Protein AF-A0A7W1SQQ1-F1 (afdb_monomer_lite)

Secondary structure (DSSP, 8-state):
--HHHHHHHHHHHHHHHHHHHHHHHHHHHHS-TT-GGG-TTHHHHHHHHHHHHHHHHHHHHHHHHHHHHH-GGGHHHHHHHHHHHHHHHHHHHHH------GGGGGGT--HHHHHHHHHHHHHHHHHHHHHHHHHHHHHHHHH--

Structure (mmCIF, N/CA/C/O backbone):
data_AF-A0A7W1SQQ1-F1
#
_entry.id   AF-A0A7W1SQQ1-F1
#
loop_
_atom_site.group_PDB
_atom_site.id
_atom_site.type_symbol
_atom_site.label_atom_id
_atom_site.label_alt_id
_atom_site.label_comp_id
_atom_site.label_asym_id
_atom_site.label_entity_id
_atom_site.label_seq_id
_atom_site.pdbx_PDB_ins_code
_atom_site.Cartn_x
_atom_site.Cartn_y
_atom_site.Cartn_z
_atom_site.occupancy
_atom_site.B_iso_or_equiv
_atom_site.auth_seq_id
_atom_site.auth_comp_id
_atom_site.auth_asym_id
_atom_site.auth_atom_id
_atom_site.pdbx_PDB_model_num
ATOM 1 N N . MET A 1 1 ? -15.939 20.311 0.980 1.00 59.19 1 MET A N 1
ATOM 2 C CA . MET A 1 1 ? -16.033 20.204 -0.494 1.00 59.19 1 MET A CA 1
ATOM 3 C C . MET A 1 1 ? -17.469 19.885 -0.864 1.00 59.19 1 MET A C 1
ATOM 5 O O . MET A 1 1 ? -18.092 19.097 -0.166 1.00 59.19 1 MET A O 1
ATOM 9 N N . ASN A 1 2 ? -17.996 20.505 -1.919 1.00 73.62 2 ASN A N 1
ATOM 10 C CA . ASN A 1 2 ? -19.312 20.171 -2.469 1.00 73.62 2 ASN A CA 1
ATOM 11 C C . ASN A 1 2 ? -19.300 18.704 -2.953 1.00 73.62 2 ASN A C 1
ATOM 13 O O . ASN A 1 2 ? -18.330 18.300 -3.599 1.00 73.62 2 ASN A O 1
ATOM 17 N N . SER A 1 3 ? -20.333 17.909 -2.651 1.00 83.06 3 SER A N 1
ATOM 18 C CA . SER A 1 3 ? -20.405 16.476 -3.006 1.00 83.06 3 SER A CA 1
ATOM 19 C C . SER A 1 3 ? -20.216 16.230 -4.508 1.00 83.06 3 SER A C 1
ATOM 21 O O . SER A 1 3 ? -19.623 15.230 -4.918 1.00 83.06 3 SER A O 1
ATOM 23 N N . LYS A 1 4 ? -20.630 17.199 -5.331 1.00 86.56 4 LYS A N 1
ATOM 24 C CA . LYS A 1 4 ? -20.439 17.180 -6.784 1.00 86.56 4 LYS A CA 1
ATOM 25 C C . LYS A 1 4 ? -18.964 17.260 -7.187 1.00 86.56 4 LYS A C 1
ATOM 27 O O . LYS A 1 4 ? -18.546 16.536 -8.078 1.00 86.56 4 LYS A O 1
ATOM 32 N N . ALA A 1 5 ? -18.162 18.081 -6.508 1.00 84.94 5 ALA A N 1
ATOM 33 C CA . ALA A 1 5 ? -16.745 18.255 -6.834 1.00 84.94 5 ALA A CA 1
ATOM 34 C C . ALA A 1 5 ? -15.913 17.002 -6.514 1.00 84.94 5 ALA A C 1
ATOM 36 O O . ALA A 1 5 ? -15.045 16.633 -7.298 1.00 84.94 5 ALA A O 1
ATOM 37 N N . ILE A 1 6 ? -16.210 16.322 -5.398 1.00 87.56 6 ILE A N 1
ATOM 38 C CA . ILE A 1 6 ? -15.569 15.039 -5.054 1.00 87.56 6 ILE A CA 1
ATOM 39 C C . ILE A 1 6 ? -15.913 13.984 -6.106 1.00 87.56 6 ILE A C 1
ATOM 41 O O . ILE A 1 6 ? -15.024 13.313 -6.616 1.00 87.56 6 ILE A O 1
ATOM 45 N N . SER A 1 7 ? -17.194 13.883 -6.466 1.00 89.38 7 SER A N 1
ATOM 46 C CA . SER A 1 7 ? -17.654 12.889 -7.438 1.00 89.38 7 SER A CA 1
ATOM 47 C C . SER A 1 7 ? -17.013 13.107 -8.813 1.00 89.38 7 SER A C 1
ATOM 49 O O . SER A 1 7 ? -16.500 12.165 -9.406 1.00 89.38 7 SER A O 1
ATOM 51 N N . ILE A 1 8 ? -16.966 14.357 -9.293 1.00 92.75 8 ILE A N 1
ATOM 52 C CA . ILE A 1 8 ? -16.310 14.711 -10.563 1.00 92.75 8 ILE A CA 1
ATOM 53 C C . ILE A 1 8 ? -14.823 14.349 -10.526 1.00 92.75 8 ILE A C 1
ATOM 55 O O . ILE A 1 8 ? -14.330 13.725 -11.461 1.00 92.75 8 ILE A O 1
ATOM 59 N N . LEU A 1 9 ? -14.116 14.685 -9.444 1.00 92.06 9 LEU A N 1
ATOM 60 C CA . LEU A 1 9 ? -12.702 14.343 -9.292 1.00 92.06 9 LEU A CA 1
ATOM 61 C C . LEU A 1 9 ? -12.474 12.826 -9.368 1.00 92.06 9 LEU A C 1
ATOM 63 O O . LEU A 1 9 ? -11.586 12.379 -10.089 1.00 92.06 9 LEU A O 1
ATOM 67 N N . SER A 1 10 ? -13.291 12.032 -8.672 1.00 89.88 10 SER A N 1
ATOM 68 C CA . SER A 1 10 ? -13.199 10.569 -8.709 1.00 89.88 10 SER A CA 1
ATOM 69 C C . SER A 1 10 ? -13.440 10.005 -10.109 1.00 89.88 10 SER A C 1
ATOM 71 O O . SER A 1 10 ? -12.688 9.133 -10.542 1.00 89.88 10 SER A O 1
ATOM 73 N N . TYR A 1 11 ? -14.432 10.519 -10.841 1.00 93.88 11 TYR A N 1
ATOM 74 C CA . TYR A 1 11 ? -14.679 10.092 -12.220 1.00 93.88 11 TYR A CA 1
ATOM 75 C C . TYR A 1 11 ? -13.542 10.473 -13.166 1.00 93.88 11 TYR A C 1
ATOM 77 O O . TYR A 1 11 ? -13.191 9.678 -14.030 1.00 93.88 11 TYR A O 1
ATOM 85 N N . VAL A 1 12 ? -12.927 11.644 -12.987 1.00 94.81 12 VAL A N 1
ATOM 86 C CA . VAL A 1 12 ? -11.759 12.054 -13.779 1.00 94.81 12 VAL A CA 1
ATOM 87 C C . VAL A 1 12 ? -10.570 11.133 -13.507 1.00 94.81 12 VAL A C 1
ATOM 89 O O . VAL A 1 12 ? -9.970 10.630 -14.453 1.00 94.81 12 VAL A O 1
ATOM 92 N N . ILE A 1 13 ? -10.264 10.849 -12.236 1.00 94.56 13 ILE A N 1
ATOM 93 C CA . ILE A 1 13 ? -9.184 9.921 -11.861 1.00 94.56 13 ILE A CA 1
ATOM 94 C C . ILE A 1 13 ? -9.440 8.533 -12.457 1.00 94.56 13 ILE A C 1
ATOM 96 O O . ILE A 1 13 ? -8.538 7.938 -13.041 1.00 94.56 13 ILE A O 1
ATOM 100 N N . MET A 1 14 ? -10.674 8.031 -12.355 1.00 95.19 14 MET A N 1
ATOM 101 C CA . MET A 1 14 ? -11.059 6.742 -12.929 1.00 95.19 14 MET A CA 1
ATOM 102 C C . MET A 1 14 ? -10.936 6.741 -14.456 1.00 95.19 14 MET A C 1
ATOM 104 O O . MET A 1 14 ? -10.371 5.806 -15.015 1.00 95.19 14 MET A O 1
ATOM 108 N N . GLY A 1 15 ? -11.408 7.794 -15.126 1.00 96.00 15 GLY A N 1
ATOM 109 C CA . GLY A 1 15 ? -11.317 7.937 -16.577 1.00 96.00 15 GLY A CA 1
ATOM 110 C C . GLY A 1 15 ? -9.871 7.922 -17.069 1.00 96.00 15 GLY A C 1
ATOM 111 O O . GLY A 1 15 ? -9.551 7.168 -17.983 1.00 96.00 15 GLY A O 1
ATOM 112 N N . ILE A 1 16 ? -8.980 8.678 -16.419 1.00 95.75 16 ILE A N 1
ATOM 113 C CA . ILE A 1 16 ? -7.546 8.689 -16.746 1.00 95.75 16 ILE A CA 1
ATOM 114 C C . ILE A 1 16 ? -6.938 7.295 -16.550 1.00 95.75 16 ILE A C 1
ATOM 116 O O . ILE A 1 16 ? -6.241 6.808 -17.437 1.00 95.75 16 ILE A O 1
ATOM 120 N N . SER A 1 17 ? -7.241 6.621 -15.436 1.00 95.12 17 SER A N 1
ATOM 121 C CA . SER A 1 17 ? -6.741 5.266 -15.171 1.00 95.12 17 SER A CA 1
ATOM 122 C C . SER A 1 17 ? -7.197 4.254 -16.224 1.00 95.12 17 SER A C 1
ATOM 124 O O . SER A 1 17 ? -6.387 3.458 -16.690 1.00 95.12 17 SER A O 1
ATOM 126 N N . VAL A 1 18 ? -8.470 4.297 -16.635 1.00 96.38 18 VAL A N 1
ATOM 127 C CA . VAL A 1 18 ? -9.002 3.408 -17.681 1.00 96.38 18 VAL A CA 1
ATOM 128 C C . VAL A 1 18 ? -8.326 3.684 -19.022 1.00 96.38 18 VAL A C 1
ATOM 130 O O . VAL A 1 18 ? -7.899 2.745 -19.688 1.00 96.38 18 VAL A O 1
ATOM 133 N N . VAL A 1 19 ? -8.176 4.955 -19.403 1.00 96.44 19 VAL A N 1
ATOM 134 C CA . VAL A 1 19 ? -7.500 5.333 -20.652 1.00 96.44 19 VAL A CA 1
ATOM 135 C C . VAL A 1 19 ? -6.053 4.843 -20.654 1.00 96.44 19 VAL A C 1
ATOM 137 O O . VAL A 1 19 ? -5.637 4.201 -21.614 1.00 96.44 19 VAL A O 1
ATOM 140 N N . LEU A 1 20 ? -5.296 5.075 -19.578 1.00 95.69 20 LEU A N 1
ATOM 141 C CA . LEU A 1 20 ? -3.907 4.617 -19.476 1.00 95.69 20 LEU A CA 1
ATOM 142 C C . LEU A 1 20 ? -3.792 3.089 -19.497 1.00 95.69 20 LEU A C 1
ATOM 144 O O . LEU A 1 20 ? -2.883 2.570 -20.137 1.00 95.69 20 LEU A O 1
ATOM 148 N N . ALA A 1 21 ? -4.715 2.368 -18.855 1.00 93.94 21 ALA A N 1
ATOM 149 C CA . ALA A 1 21 ? -4.743 0.908 -18.900 1.00 93.94 21 ALA A CA 1
ATOM 150 C C . ALA A 1 21 ? -5.007 0.387 -20.321 1.00 93.94 21 ALA A C 1
ATOM 152 O O . ALA A 1 21 ? -4.296 -0.496 -20.796 1.00 93.94 21 ALA A O 1
ATOM 153 N N . VAL A 1 22 ? -5.983 0.962 -21.031 1.00 95.56 22 VAL A N 1
ATOM 154 C CA . VAL A 1 22 ? -6.266 0.604 -22.430 1.00 95.56 22 VAL A CA 1
ATOM 155 C C . VAL A 1 22 ? -5.058 0.898 -23.317 1.00 95.56 22 VAL A C 1
ATOM 157 O O . VAL A 1 22 ? -4.658 0.041 -24.098 1.00 95.56 22 VAL A O 1
ATOM 160 N N . LEU A 1 23 ? -4.436 2.071 -23.167 1.00 94.31 23 LEU A N 1
ATOM 161 C CA . LEU A 1 23 ? -3.229 2.433 -23.911 1.00 94.31 23 LEU A CA 1
ATOM 162 C C . LEU A 1 23 ? -2.066 1.483 -23.614 1.00 94.31 23 LEU A C 1
ATOM 164 O O . LEU A 1 23 ? -1.383 1.069 -24.543 1.00 94.31 23 LEU A O 1
ATOM 168 N N . PHE A 1 24 ? -1.877 1.079 -22.356 1.00 93.69 24 PHE A N 1
ATOM 169 C CA . PHE A 1 24 ? -0.883 0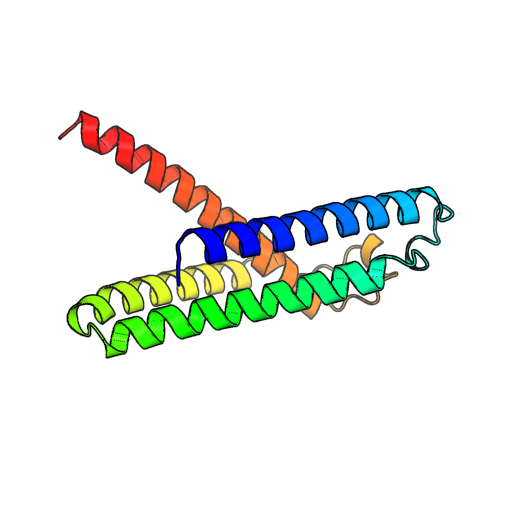.075 -21.981 1.00 93.69 24 PHE A CA 1
ATOM 170 C C . PHE A 1 24 ? -1.099 -1.248 -22.722 1.00 93.69 24 PHE A C 1
ATOM 172 O O . PHE A 1 24 ? -0.156 -1.746 -23.334 1.00 93.69 24 PHE A O 1
ATOM 179 N N . TYR A 1 25 ? -2.326 -1.780 -22.733 1.00 90.88 25 TYR A N 1
ATOM 180 C CA . TYR A 1 25 ? -2.637 -3.025 -23.442 1.00 90.88 25 TYR A CA 1
ATOM 181 C C . TYR A 1 25 ? -2.515 -2.893 -24.962 1.00 90.88 25 TYR A C 1
ATOM 183 O O . TYR A 1 25 ? -2.013 -3.808 -25.609 1.00 90.88 25 TYR A O 1
ATOM 191 N N . ILE A 1 26 ? -2.921 -1.756 -25.538 1.00 92.38 26 ILE A N 1
ATOM 192 C CA . ILE A 1 26 ? -2.706 -1.472 -26.962 1.00 92.38 26 ILE A CA 1
ATOM 193 C C . ILE A 1 26 ? -1.206 -1.445 -27.258 1.00 92.38 26 ILE A C 1
ATOM 195 O O . ILE A 1 26 ? -0.766 -2.099 -28.194 1.00 92.38 26 ILE A O 1
ATOM 199 N N . GLY A 1 27 ? -0.406 -0.736 -26.462 1.00 88.69 27 GLY A N 1
ATOM 200 C CA . GLY A 1 27 ? 1.047 -0.720 -26.613 1.00 88.69 27 GLY A CA 1
ATOM 201 C C . GLY A 1 27 ? 1.650 -2.118 -26.540 1.00 88.69 27 GLY A C 1
ATOM 202 O O . GLY A 1 27 ? 2.443 -2.467 -27.402 1.00 88.69 27 GLY A O 1
ATOM 203 N N . ALA A 1 28 ? 1.205 -2.936 -25.583 1.00 87.50 28 ALA A N 1
ATOM 204 C CA . ALA A 1 28 ? 1.697 -4.298 -25.396 1.00 87.50 28 ALA A CA 1
ATOM 205 C C . ALA A 1 28 ? 1.347 -5.210 -26.584 1.00 87.50 28 ALA A C 1
ATOM 207 O O . ALA A 1 28 ? 2.165 -6.017 -27.006 1.00 87.50 28 ALA A O 1
ATOM 208 N N . ALA A 1 29 ? 0.157 -5.049 -27.169 1.00 87.88 29 ALA A N 1
ATOM 209 C CA . ALA A 1 29 ? -0.257 -5.800 -28.353 1.00 87.88 29 ALA A CA 1
ATOM 210 C C . ALA A 1 29 ? 0.489 -5.389 -29.637 1.00 87.88 29 ALA A C 1
ATOM 212 O O . ALA A 1 29 ? 0.503 -6.153 -30.598 1.00 87.88 29 ALA A O 1
ATOM 213 N N . ASN A 1 30 ? 1.073 -4.186 -29.669 1.00 86.81 30 ASN A N 1
ATOM 214 C CA . ASN A 1 30 ? 1.825 -3.666 -30.814 1.00 86.81 30 ASN A CA 1
ATOM 215 C C . ASN A 1 30 ? 3.350 -3.812 -30.652 1.00 86.81 30 ASN A C 1
ATOM 217 O O . ASN A 1 30 ? 4.083 -3.490 -31.584 1.00 86.81 30 ASN A O 1
ATOM 221 N N . THR A 1 31 ? 3.835 -4.266 -29.493 1.00 85.56 31 THR A N 1
ATOM 222 C CA . THR A 1 31 ? 5.250 -4.595 -29.269 1.00 85.56 31 THR A CA 1
ATOM 223 C C . THR A 1 31 ? 5.525 -6.054 -29.608 1.00 85.56 31 THR A C 1
ATOM 225 O O . THR A 1 31 ? 4.699 -6.922 -29.326 1.00 85.56 31 THR A O 1
ATOM 228 N N . GLU A 1 32 ? 6.691 -6.340 -30.187 1.00 83.31 32 GLU A N 1
ATOM 229 C CA . GLU A 1 32 ? 7.102 -7.718 -30.453 1.00 83.31 32 GLU A CA 1
ATOM 230 C C . GLU A 1 32 ? 7.262 -8.509 -29.145 1.00 83.31 32 GLU A C 1
ATOM 232 O O . GLU A 1 32 ? 7.669 -7.980 -28.105 1.00 83.31 32 GLU A O 1
ATOM 237 N N . VAL A 1 33 ? 6.931 -9.802 -29.194 1.00 74.44 33 VAL A N 1
ATOM 238 C CA . VAL A 1 33 ? 7.052 -10.701 -28.042 1.00 74.44 33 VAL A CA 1
ATOM 239 C C . VAL A 1 33 ? 8.527 -10.800 -27.653 1.00 74.44 33 VAL A C 1
ATOM 241 O O . VAL A 1 33 ? 9.342 -11.319 -28.411 1.00 74.44 33 VAL A O 1
ATOM 244 N N . GLY A 1 34 ? 8.863 -10.305 -26.461 1.00 72.88 34 GLY A N 1
ATOM 245 C CA . GLY A 1 34 ? 10.244 -10.186 -25.975 1.00 72.88 34 GLY A CA 1
ATOM 246 C C . GLY A 1 34 ? 10.750 -8.744 -25.861 1.00 72.88 34 GLY A C 1
ATOM 247 O O . GLY A 1 34 ? 11.738 -8.513 -25.170 1.00 72.88 34 GLY A O 1
ATOM 248 N N . GLU A 1 35 ? 10.038 -7.771 -26.437 1.00 80.50 35 GLU A N 1
ATOM 249 C CA . GLU A 1 35 ? 10.368 -6.340 -26.372 1.00 80.50 35 GLU A CA 1
ATOM 250 C C . GLU A 1 35 ? 9.317 -5.513 -25.618 1.00 80.50 35 GLU A C 1
ATOM 252 O O . GLU A 1 35 ? 9.282 -4.291 -25.732 1.00 80.50 35 GLU A O 1
ATOM 257 N N . GLU A 1 36 ? 8.477 -6.140 -24.787 1.00 76.62 36 GLU A N 1
ATOM 258 C CA . GLU A 1 36 ? 7.405 -5.451 -24.046 1.00 76.62 36 GLU A CA 1
ATOM 259 C C . GLU A 1 36 ? 7.913 -4.271 -23.202 1.00 76.62 36 GLU A C 1
ATOM 261 O O . GLU A 1 36 ? 7.192 -3.299 -22.989 1.00 76.62 36 GLU A O 1
ATOM 266 N N . ALA A 1 37 ? 9.179 -4.308 -22.770 1.00 76.81 37 ALA A N 1
ATOM 267 C CA . ALA A 1 37 ? 9.840 -3.205 -22.074 1.00 76.81 37 ALA A CA 1
ATOM 268 C C . ALA A 1 37 ? 9.927 -1.905 -22.903 1.00 76.81 37 ALA A C 1
ATOM 270 O O . ALA A 1 37 ? 10.094 -0.830 -22.327 1.00 76.81 37 ALA A O 1
ATOM 271 N N . GLN A 1 38 ? 9.798 -1.983 -24.230 1.00 81.00 38 GLN A N 1
ATOM 272 C CA . GLN A 1 38 ? 9.757 -0.837 -25.139 1.00 81.00 38 GLN A CA 1
ATOM 273 C C . GLN A 1 38 ? 8.352 -0.236 -25.294 1.00 81.00 38 GLN A C 1
ATOM 275 O O . GLN A 1 38 ? 8.191 0.760 -26.001 1.00 81.00 38 GLN A O 1
ATOM 280 N N . ASN A 1 39 ? 7.329 -0.790 -24.631 1.00 87.19 39 ASN A N 1
ATOM 281 C CA . ASN A 1 39 ? 5.978 -0.244 -24.686 1.00 87.19 39 ASN A CA 1
ATOM 282 C C . ASN A 1 39 ? 5.975 1.221 -24.187 1.00 87.19 39 ASN A C 1
ATOM 284 O O . ASN A 1 39 ? 6.257 1.479 -23.007 1.00 87.19 39 ASN A O 1
ATOM 288 N N . PRO A 1 40 ? 5.607 2.196 -25.045 1.00 89.56 40 PRO A N 1
ATOM 289 C CA . PRO A 1 40 ? 5.704 3.621 -24.724 1.00 89.56 40 PRO A CA 1
ATOM 290 C C . PRO A 1 40 ? 4.776 4.044 -23.577 1.00 89.56 40 PRO A C 1
ATOM 292 O O . PRO A 1 40 ? 4.958 5.112 -22.990 1.00 89.56 40 PRO A O 1
ATOM 295 N N . PHE A 1 41 ? 3.795 3.212 -23.223 1.00 92.31 41 PHE A N 1
ATOM 296 C CA . PHE A 1 41 ? 2.820 3.489 -22.175 1.00 92.31 41 PHE A CA 1
ATOM 297 C C . PHE A 1 41 ? 3.211 2.933 -20.799 1.00 92.31 41 PHE A C 1
ATOM 299 O O . PHE A 1 41 ? 2.534 3.263 -19.825 1.00 92.31 41 PHE A O 1
ATOM 306 N N . ILE A 1 42 ? 4.325 2.191 -20.672 1.00 90.00 42 ILE A N 1
ATOM 307 C CA . ILE A 1 42 ? 4.848 1.734 -19.368 1.00 90.00 42 ILE A CA 1
ATOM 308 C C . ILE A 1 42 ? 5.213 2.920 -18.470 1.00 90.00 42 ILE A C 1
ATOM 310 O O . ILE A 1 42 ? 4.824 2.963 -17.305 1.00 90.00 42 ILE A O 1
ATOM 314 N N . GLN A 1 43 ? 5.952 3.907 -18.981 1.00 91.56 43 GLN A N 1
ATOM 315 C CA . GLN A 1 43 ? 6.375 5.031 -18.139 1.00 91.56 43 GLN A CA 1
ATOM 316 C C . GLN A 1 43 ? 5.191 5.901 -17.675 1.00 91.56 43 GLN A C 1
ATOM 318 O O . GLN A 1 43 ? 5.086 6.146 -16.471 1.00 91.56 43 GLN A O 1
ATOM 323 N N . PRO A 1 44 ? 4.258 6.323 -18.556 1.00 93.62 44 PRO A N 1
ATOM 324 C CA . PRO A 1 44 ? 3.087 7.094 -18.143 1.00 93.62 44 PRO A CA 1
ATOM 325 C C . PRO A 1 44 ? 2.216 6.386 -17.102 1.00 93.62 44 PRO A C 1
ATOM 327 O O . PRO A 1 44 ? 1.831 7.013 -16.113 1.00 93.62 44 PRO A O 1
ATOM 330 N N . ILE A 1 45 ? 1.924 5.089 -17.284 1.00 93.88 45 ILE A N 1
ATOM 331 C CA . ILE A 1 45 ? 1.088 4.348 -16.330 1.00 93.88 45 ILE A CA 1
ATOM 332 C C . ILE A 1 45 ? 1.796 4.183 -14.981 1.00 93.88 45 ILE A C 1
ATOM 334 O O . ILE A 1 45 ? 1.168 4.358 -13.940 1.00 93.88 45 ILE A O 1
ATOM 338 N N . MET A 1 46 ? 3.113 3.946 -14.977 1.00 92.62 46 MET A N 1
ATOM 339 C CA . MET A 1 46 ? 3.890 3.823 -13.741 1.00 92.62 46 MET A CA 1
ATOM 340 C C . MET A 1 46 ? 3.959 5.146 -12.975 1.00 92.62 46 MET A C 1
ATOM 342 O O . MET A 1 46 ? 3.721 5.162 -11.769 1.00 92.62 46 MET A O 1
ATOM 346 N N . VAL A 1 47 ? 4.216 6.269 -13.654 1.00 95.00 47 VAL A N 1
ATOM 347 C CA . VAL A 1 47 ? 4.216 7.601 -13.022 1.00 95.00 47 VAL A CA 1
ATOM 348 C C . VAL A 1 47 ? 2.842 7.931 -12.439 1.00 95.00 47 VAL A C 1
ATOM 350 O O . VAL A 1 47 ? 2.753 8.416 -11.310 1.00 95.00 47 VAL A O 1
ATOM 353 N N . TRP A 1 48 ? 1.766 7.624 -13.168 1.00 96.00 48 TRP A N 1
ATOM 354 C CA . TRP A 1 48 ? 0.400 7.808 -12.681 1.00 96.00 48 TRP A CA 1
ATOM 355 C C . TRP A 1 48 ? 0.118 6.970 -11.428 1.00 96.00 48 TRP A C 1
ATOM 357 O O . TRP A 1 48 ? -0.356 7.502 -10.422 1.00 96.00 48 TRP A O 1
ATOM 367 N N . CYS A 1 49 ? 0.484 5.686 -11.448 1.00 93.56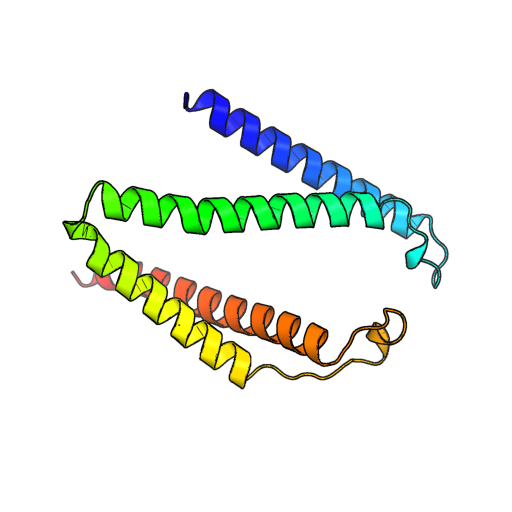 49 CYS A N 1
ATOM 368 C CA . CYS A 1 49 ? 0.360 4.789 -10.302 1.00 93.56 49 CYS A CA 1
ATOM 369 C C . CYS A 1 49 ? 1.137 5.299 -9.084 1.00 93.56 49 CYS A C 1
ATOM 371 O O . CYS A 1 49 ? 0.576 5.350 -7.989 1.00 93.56 49 CYS A O 1
ATOM 373 N N . TYR A 1 50 ? 2.391 5.729 -9.256 1.00 94.12 50 TYR A N 1
ATOM 374 C CA . TYR A 1 50 ? 3.174 6.307 -8.162 1.00 94.12 50 TYR A CA 1
ATOM 375 C C . TYR A 1 50 ? 2.533 7.585 -7.610 1.00 94.12 50 TYR A C 1
ATOM 377 O O . TYR A 1 50 ? 2.460 7.751 -6.392 1.00 94.12 50 TYR A O 1
ATOM 385 N N . GLY A 1 51 ? 2.002 8.455 -8.474 1.00 95.69 51 GLY A N 1
ATOM 386 C CA . GLY A 1 51 ? 1.279 9.657 -8.055 1.00 95.69 51 GLY A CA 1
ATOM 387 C C . GLY A 1 51 ? 0.046 9.340 -7.204 1.00 95.69 51 GLY A C 1
ATOM 388 O O . GLY A 1 51 ? -0.133 9.913 -6.127 1.00 95.69 51 GLY A O 1
ATOM 389 N N . LEU A 1 52 ? -0.773 8.379 -7.643 1.00 94.25 52 LEU A N 1
ATOM 390 C CA . LEU A 1 52 ? -1.945 7.924 -6.891 1.00 94.25 52 LEU A CA 1
ATOM 391 C C . LEU A 1 52 ? -1.561 7.253 -5.570 1.00 94.25 52 LEU A C 1
ATOM 393 O O . LEU A 1 52 ? -2.194 7.519 -4.549 1.00 94.25 52 LEU A O 1
ATOM 397 N N . ALA A 1 53 ? -0.513 6.427 -5.564 1.00 92.19 53 ALA A N 1
ATOM 398 C CA . ALA A 1 53 ? -0.022 5.772 -4.357 1.00 92.19 53 ALA A CA 1
ATOM 399 C C . ALA A 1 53 ? 0.450 6.795 -3.313 1.00 92.19 53 ALA A C 1
ATOM 401 O O . ALA A 1 53 ? 0.058 6.712 -2.149 1.00 92.19 53 ALA A O 1
ATOM 402 N N . ILE A 1 54 ? 1.222 7.809 -3.723 1.00 94.62 54 ILE A N 1
ATOM 403 C CA . ILE A 1 54 ? 1.669 8.889 -2.831 1.00 94.62 54 ILE A CA 1
ATOM 404 C C . ILE A 1 54 ? 0.469 9.662 -2.277 1.00 94.62 54 ILE A C 1
ATOM 406 O O . ILE A 1 54 ? 0.403 9.909 -1.073 1.00 94.62 54 ILE A O 1
ATOM 410 N N . ALA A 1 55 ? -0.507 10.008 -3.121 1.00 93.44 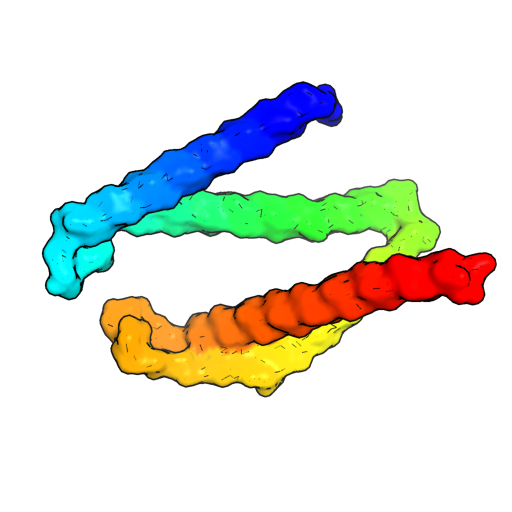55 ALA A N 1
ATOM 411 C CA . ALA A 1 55 ? -1.718 10.697 -2.680 1.00 93.44 55 ALA A CA 1
ATOM 412 C C . ALA A 1 55 ? -2.533 9.855 -1.680 1.00 93.44 55 ALA A C 1
ATOM 414 O O . ALA A 1 55 ? -3.025 10.377 -0.674 1.00 93.44 55 ALA A O 1
ATOM 415 N N . ALA A 1 56 ? -2.643 8.546 -1.917 1.00 91.38 56 ALA A N 1
ATOM 416 C CA . ALA A 1 56 ? -3.318 7.615 -1.022 1.00 91.38 56 ALA A CA 1
ATOM 417 C C . ALA A 1 56 ? -2.608 7.516 0.334 1.00 91.38 56 ALA A C 1
ATOM 419 O O . ALA A 1 56 ? -3.256 7.630 1.374 1.00 91.38 56 ALA A O 1
ATOM 420 N N . VAL A 1 57 ? -1.280 7.379 0.350 1.00 91.75 57 VAL A N 1
ATOM 421 C CA . VAL A 1 57 ? -0.490 7.354 1.592 1.00 91.75 57 VAL A CA 1
ATOM 422 C C . VAL A 1 57 ? -0.617 8.681 2.341 1.00 91.75 57 VAL A C 1
ATOM 424 O O . VAL A 1 57 ? -0.913 8.686 3.536 1.00 91.75 57 VAL A O 1
ATOM 427 N N . ALA A 1 58 ? -0.468 9.812 1.645 1.00 93.75 58 ALA A N 1
ATOM 428 C CA . ALA A 1 58 ? -0.574 11.138 2.245 1.00 93.75 58 ALA A CA 1
ATOM 429 C C . ALA A 1 58 ? -1.939 11.342 2.910 1.00 93.75 58 ALA A C 1
ATOM 431 O O . ALA A 1 58 ? -2.016 11.715 4.079 1.00 93.75 58 ALA A O 1
ATOM 432 N N . THR A 1 59 ? -3.028 11.040 2.203 1.00 90.62 59 THR A N 1
ATOM 433 C CA . THR A 1 59 ? -4.379 11.146 2.769 1.00 90.62 59 THR A CA 1
ATOM 434 C C . THR A 1 59 ? -4.587 10.163 3.924 1.00 90.62 59 THR A C 1
ATOM 436 O O . THR A 1 59 ? -5.051 10.572 4.987 1.00 90.62 59 THR A O 1
ATOM 439 N N . THR A 1 60 ? -4.157 8.908 3.788 1.00 87.75 60 THR A N 1
ATOM 440 C CA . THR A 1 60 ? -4.275 7.887 4.845 1.00 87.75 60 THR A CA 1
ATOM 441 C C . THR A 1 60 ? -3.559 8.279 6.136 1.00 87.75 60 THR A C 1
ATOM 443 O O . THR A 1 60 ? -4.008 7.890 7.206 1.00 87.75 60 THR A O 1
ATOM 446 N N . ILE A 1 61 ? -2.491 9.078 6.078 1.00 88.56 61 ILE A N 1
ATOM 447 C CA . ILE A 1 61 ? -1.791 9.578 7.271 1.00 88.56 61 ILE A CA 1
ATOM 448 C C . ILE A 1 61 ? -2.420 10.883 7.784 1.00 88.56 61 ILE A C 1
ATOM 450 O O . ILE A 1 61 ? -2.691 11.022 8.978 1.00 88.56 61 ILE A O 1
ATOM 454 N N . ILE A 1 62 ? -2.686 11.843 6.892 1.00 90.12 62 ILE A N 1
ATOM 455 C CA . ILE A 1 62 ? -3.191 13.175 7.260 1.00 90.12 62 ILE A CA 1
ATOM 456 C C . ILE A 1 62 ? -4.579 13.081 7.904 1.00 90.12 62 ILE A C 1
ATOM 458 O O . ILE A 1 62 ? -4.830 13.737 8.916 1.00 90.12 62 ILE A O 1
ATOM 462 N N . PHE A 1 63 ? -5.487 12.268 7.356 1.00 86.50 63 PHE A N 1
ATOM 463 C CA . PHE A 1 63 ? -6.86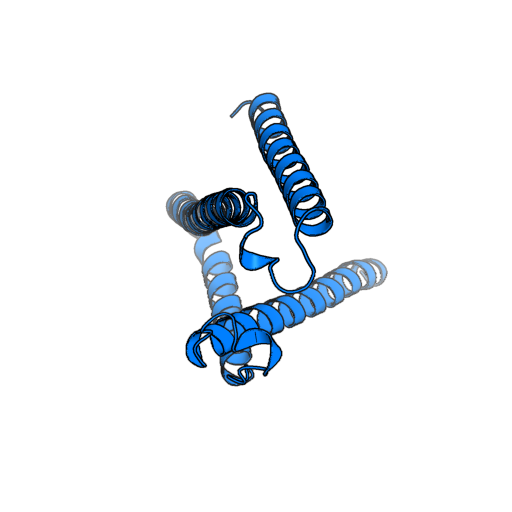7 12.186 7.843 1.00 86.50 63 PHE A CA 1
ATOM 464 C C . PHE A 1 63 ? -6.965 11.695 9.300 1.00 86.50 63 PHE A C 1
ATOM 466 O O . PHE A 1 63 ? -7.597 12.390 10.105 1.00 86.50 63 PHE A O 1
ATOM 473 N N . PRO A 1 64 ? -6.343 10.565 9.694 1.00 83.94 64 PRO A N 1
ATOM 474 C CA . PRO A 1 64 ? -6.321 10.122 11.084 1.00 83.94 64 PRO A CA 1
ATOM 475 C C . PRO A 1 64 ? -5.668 11.133 12.022 1.00 83.94 64 PRO A C 1
ATOM 477 O O . PRO A 1 64 ? -6.222 11.394 13.088 1.00 83.94 64 PRO A O 1
ATOM 480 N N . LEU A 1 65 ? -4.547 11.748 11.625 1.00 85.94 65 LEU A N 1
ATOM 481 C CA . LEU A 1 65 ? -3.866 12.755 12.444 1.00 85.94 65 LEU A CA 1
ATOM 482 C C . LEU A 1 65 ? -4.776 13.954 12.721 1.00 85.94 65 LEU A C 1
ATOM 484 O O . LEU A 1 65 ? -5.002 14.309 13.877 1.00 85.94 65 LEU A O 1
ATOM 488 N N . VAL A 1 66 ? -5.372 14.535 11.677 1.00 86.69 66 VAL A N 1
ATOM 489 C CA . VAL A 1 66 ? -6.322 15.649 11.816 1.00 86.69 66 VAL A CA 1
ATOM 490 C C . VAL A 1 66 ? -7.518 15.247 12.685 1.00 86.69 66 VAL A C 1
ATOM 492 O O . VAL A 1 66 ? -7.989 16.050 13.492 1.00 86.69 66 VAL A O 1
ATOM 495 N N . ASN A 1 67 ? -8.010 14.012 12.554 1.00 82.38 67 ASN A N 1
ATOM 496 C CA . ASN A 1 67 ? -9.137 13.527 13.346 1.00 82.38 67 ASN A CA 1
ATOM 497 C C . ASN A 1 67 ? -8.784 13.347 14.833 1.00 82.38 67 ASN A C 1
ATOM 499 O O . ASN A 1 67 ? -9.595 13.684 15.693 1.00 82.38 67 ASN A O 1
ATOM 503 N N . ILE A 1 68 ? -7.567 12.891 15.147 1.00 85.25 68 ILE A N 1
ATOM 504 C CA . ILE A 1 68 ? -7.062 12.775 16.523 1.00 85.25 68 ILE A CA 1
ATOM 505 C C . ILE A 1 68 ? -6.996 14.151 17.199 1.00 85.25 68 ILE A C 1
ATOM 507 O O . ILE A 1 68 ? -7.460 14.286 18.331 1.00 85.25 68 ILE A O 1
ATOM 511 N N . PHE A 1 69 ? -6.492 15.180 16.505 1.00 83.06 69 PHE A N 1
ATOM 512 C CA . PHE A 1 69 ? -6.429 16.544 17.049 1.00 83.06 69 PHE A CA 1
ATOM 513 C C . PHE A 1 69 ? -7.812 17.166 17.271 1.00 83.06 69 PHE A C 1
ATOM 515 O O . PHE A 1 69 ? -8.007 17.903 18.234 1.00 83.06 69 PHE A O 1
ATOM 522 N N . LYS A 1 70 ? -8.782 16.870 16.399 1.00 83.94 70 LYS A N 1
ATOM 523 C CA . LYS A 1 70 ? -10.149 17.399 16.517 1.00 83.94 70 LYS A CA 1
ATOM 524 C C . LYS A 1 70 ? -11.002 16.645 17.539 1.00 83.94 70 LYS A C 1
ATOM 526 O O . LYS A 1 70 ? -11.862 17.254 18.163 1.00 83.94 70 LYS A O 1
ATOM 531 N N . ASN A 1 71 ? -10.781 15.340 17.711 1.00 79.19 71 ASN A N 1
ATOM 532 C CA . ASN A 1 71 ? -11.598 14.465 18.555 1.00 79.19 71 ASN A CA 1
ATOM 533 C C . ASN A 1 71 ? -10.730 13.487 19.372 1.00 79.19 71 ASN A C 1
ATOM 535 O O . ASN A 1 71 ? -10.710 12.282 19.094 1.00 79.19 71 ASN A O 1
ATOM 539 N N . PRO A 1 72 ? -10.071 13.953 20.448 1.00 75.38 72 PRO A N 1
ATOM 540 C CA . PRO A 1 72 ? -9.129 13.138 21.222 1.00 75.38 72 PRO A CA 1
ATOM 541 C C . PRO A 1 72 ? -9.771 11.910 21.888 1.00 75.38 72 PRO A C 1
ATOM 543 O O . PRO A 1 72 ? -9.094 10.918 22.147 1.00 75.38 72 PRO A O 1
ATOM 546 N N . LYS A 1 73 ? -11.092 11.918 22.120 1.00 77.94 73 LYS A N 1
ATOM 547 C CA . LYS A 1 73 ? -11.822 10.757 22.663 1.00 77.94 73 LYS A CA 1
ATOM 548 C C . LYS A 1 73 ? -11.808 9.547 21.715 1.00 77.94 73 LYS A C 1
ATOM 550 O O . LYS A 1 73 ? -11.767 8.417 22.192 1.00 77.94 73 LYS A O 1
ATOM 555 N N . GLY A 1 74 ? -11.801 9.773 20.398 1.00 76.50 74 GLY A N 1
ATOM 556 C CA . GLY A 1 74 ? -11.737 8.713 19.382 1.00 76.50 74 GLY A CA 1
ATOM 557 C C . GLY A 1 74 ? -10.318 8.222 19.079 1.00 76.50 74 GLY A C 1
ATOM 558 O O . GLY A 1 74 ? -10.147 7.205 18.408 1.00 76.50 74 GLY A O 1
ATOM 559 N N . ALA A 1 75 ? -9.292 8.908 19.594 1.00 79.69 75 ALA A N 1
ATOM 560 C CA . ALA A 1 75 ? -7.897 8.622 19.276 1.00 79.69 75 ALA A CA 1
ATOM 561 C C . ALA A 1 75 ? -7.455 7.222 19.719 1.00 79.69 75 ALA A C 1
ATOM 563 O O . ALA A 1 75 ? -6.670 6.585 19.024 1.00 79.69 75 ALA A O 1
ATOM 564 N N . LYS A 1 76 ? -7.997 6.710 20.834 1.00 81.56 76 LYS A N 1
ATOM 565 C CA . LYS A 1 76 ? -7.677 5.362 21.332 1.00 81.56 76 LYS A CA 1
ATOM 566 C C . LYS A 1 76 ? -8.052 4.281 20.319 1.00 81.56 76 LYS A C 1
ATOM 568 O O . LYS A 1 76 ? -7.242 3.409 20.037 1.00 81.56 76 LYS A O 1
ATOM 573 N N . THR A 1 77 ? -9.244 4.371 19.733 1.00 82.31 77 THR A N 1
ATOM 574 C CA . THR A 1 77 ? -9.719 3.409 18.728 1.00 82.31 77 THR A CA 1
ATOM 575 C C . THR A 1 77 ? -8.865 3.454 17.463 1.00 82.31 77 THR A C 1
ATOM 577 O O . THR A 1 77 ? -8.516 2.408 16.922 1.00 82.31 77 THR A O 1
ATOM 580 N N . VAL A 1 78 ? -8.469 4.653 17.023 1.00 84.69 78 VAL A N 1
ATOM 581 C CA . VAL A 1 78 ? -7.560 4.825 15.877 1.00 84.69 78 VAL A CA 1
ATOM 582 C C . VAL A 1 78 ? -6.186 4.215 16.170 1.00 84.69 78 VAL A C 1
ATOM 584 O O . VAL A 1 78 ? -5.667 3.472 15.341 1.00 84.69 78 VAL A O 1
ATOM 587 N N . LEU A 1 79 ? -5.620 4.465 17.357 1.00 84.75 79 LEU A N 1
ATOM 588 C CA . LEU A 1 79 ? -4.333 3.892 17.768 1.00 84.75 79 LEU A CA 1
ATOM 589 C C . LEU A 1 79 ? -4.367 2.361 17.800 1.00 84.75 79 LEU A C 1
ATOM 591 O O . LEU A 1 79 ? -3.431 1.724 17.326 1.00 84.75 79 LEU A O 1
ATOM 595 N N . VAL A 1 80 ? -5.443 1.774 18.335 1.00 89.12 80 VAL A N 1
ATOM 596 C CA . VAL A 1 80 ? -5.628 0.315 18.357 1.00 89.12 80 VAL A CA 1
ATOM 597 C C . VAL A 1 80 ? -5.695 -0.236 16.933 1.00 89.12 80 VAL A C 1
ATOM 599 O O . VAL A 1 80 ? -5.017 -1.216 16.635 1.00 89.12 80 VAL A O 1
ATOM 602 N N . GLY A 1 81 ? -6.442 0.417 16.037 1.00 88.31 81 GLY A N 1
ATOM 603 C CA . GLY A 1 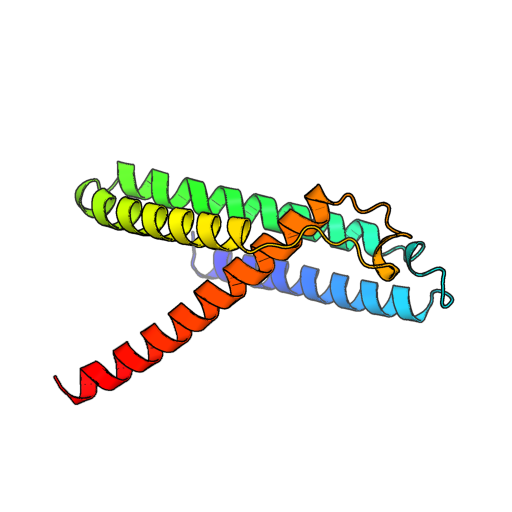81 ? -6.507 0.030 14.627 1.00 88.31 81 GLY A CA 1
ATOM 604 C C . GLY A 1 81 ? -5.139 0.056 13.938 1.00 88.31 81 GLY A C 1
ATOM 605 O O . GLY A 1 81 ? -4.770 -0.913 13.279 1.00 88.31 81 GLY A O 1
ATOM 606 N N . ILE A 1 82 ? -4.355 1.121 14.143 1.00 88.25 82 ILE A N 1
ATOM 607 C CA . ILE A 1 82 ? -2.985 1.227 13.614 1.00 88.25 82 ILE A CA 1
ATOM 608 C C . ILE A 1 82 ? -2.089 0.132 14.205 1.00 88.25 82 ILE A C 1
ATOM 610 O O . ILE A 1 82 ? -1.350 -0.508 13.464 1.00 88.25 82 ILE A O 1
ATOM 614 N N . GLY A 1 83 ? -2.170 -0.117 15.515 1.00 91.06 83 GLY A N 1
ATOM 615 C CA . GLY A 1 83 ? -1.381 -1.153 16.182 1.00 91.06 83 GLY A CA 1
ATOM 616 C C . GLY A 1 83 ? -1.649 -2.551 15.622 1.00 91.06 83 GLY A C 1
ATOM 617 O O . GLY A 1 83 ? -0.706 -3.285 15.333 1.00 91.06 83 GLY A O 1
ATOM 618 N N . ILE A 1 84 ? -2.920 -2.894 15.394 1.00 93.00 84 ILE A N 1
ATOM 619 C CA . ILE A 1 84 ? -3.306 -4.157 14.748 1.00 93.00 84 ILE A CA 1
ATOM 620 C C . ILE A 1 84 ? -2.757 -4.216 13.318 1.00 93.00 84 ILE A C 1
ATOM 622 O O . ILE A 1 84 ? -2.191 -5.232 12.927 1.00 93.00 84 ILE A O 1
ATOM 626 N N . LEU A 1 85 ? -2.872 -3.131 12.548 1.00 92.00 85 LEU A N 1
ATOM 627 C CA . LEU A 1 85 ? -2.392 -3.087 11.165 1.00 92.00 85 LEU A CA 1
ATOM 628 C C . LEU A 1 85 ? -0.871 -3.287 11.088 1.00 92.00 85 LEU A C 1
ATOM 630 O O . LEU A 1 85 ? -0.403 -4.086 10.281 1.00 92.00 85 LEU A O 1
ATOM 634 N N . VAL A 1 86 ? -0.106 -2.637 11.971 1.00 93.94 86 VAL A N 1
ATOM 635 C CA . VAL A 1 86 ? 1.350 -2.825 12.085 1.00 93.94 86 VAL A CA 1
ATOM 636 C C . VAL A 1 86 ? 1.695 -4.260 12.481 1.00 93.94 86 VAL A C 1
ATOM 638 O O . VAL A 1 86 ? 2.615 -4.841 11.911 1.00 93.94 86 VAL A O 1
ATOM 641 N N . LEU A 1 87 ? 0.948 -4.855 13.413 1.00 95.50 87 LEU A N 1
ATOM 642 C CA . LEU A 1 87 ? 1.156 -6.241 13.830 1.00 95.50 87 LEU A CA 1
ATOM 643 C C . LEU A 1 87 ? 0.945 -7.216 12.662 1.00 95.50 87 LEU A C 1
ATOM 645 O O . LEU A 1 87 ? 1.797 -8.067 12.413 1.00 95.50 87 LEU A O 1
ATOM 649 N N . VAL A 1 88 ? -0.142 -7.061 11.902 1.00 95.44 88 VAL A N 1
ATOM 650 C CA . VAL A 1 88 ? -0.420 -7.903 10.726 1.00 95.44 88 VAL A CA 1
ATOM 651 C C . VAL A 1 88 ? 0.616 -7.669 9.623 1.00 95.44 88 VAL A C 1
ATOM 653 O O . VAL A 1 88 ? 1.066 -8.630 8.999 1.00 95.44 88 VAL A O 1
ATOM 656 N N . ALA A 1 89 ? 1.056 -6.426 9.410 1.00 94.69 89 ALA A N 1
ATOM 657 C CA . ALA A 1 89 ? 2.133 -6.114 8.471 1.00 94.69 89 ALA A CA 1
ATOM 658 C C . ALA A 1 89 ? 3.459 -6.779 8.876 1.00 94.69 89 ALA A C 1
ATOM 660 O O . ALA A 1 89 ? 4.141 -7.338 8.021 1.00 94.69 89 ALA A O 1
ATOM 661 N N . GLY A 1 90 ? 3.792 -6.794 10.170 1.00 95.44 90 GLY A N 1
ATOM 662 C CA . GLY A 1 90 ? 4.971 -7.484 10.696 1.00 95.44 90 GLY A CA 1
ATOM 663 C C . GLY A 1 90 ? 4.922 -8.997 10.475 1.00 95.44 90 GLY A C 1
ATOM 664 O O . GLY A 1 90 ? 5.901 -9.578 10.014 1.00 95.44 90 GLY A O 1
ATOM 665 N N . ILE A 1 91 ? 3.768 -9.626 10.724 1.00 95.94 91 ILE A N 1
ATOM 666 C CA . ILE A 1 91 ? 3.553 -11.053 10.422 1.00 95.94 91 ILE A CA 1
ATOM 667 C C . ILE A 1 91 ? 3.704 -11.307 8.919 1.00 95.94 91 ILE A C 1
ATOM 669 O O . ILE A 1 91 ? 4.393 -12.240 8.514 1.00 95.94 91 ILE A O 1
ATOM 673 N N . SER A 1 92 ? 3.113 -10.444 8.092 1.00 96.56 92 SER A N 1
ATOM 674 C CA . SER A 1 92 ? 3.183 -10.560 6.632 1.00 96.56 92 SER A CA 1
ATOM 675 C C . SER A 1 92 ? 4.621 -10.468 6.129 1.00 96.56 92 SER A C 1
ATOM 677 O O . SER A 1 92 ? 5.015 -11.251 5.274 1.00 96.56 92 SER A O 1
ATOM 679 N N . PHE A 1 93 ? 5.418 -9.555 6.692 1.00 94.44 93 PHE A N 1
ATOM 680 C CA . PHE A 1 93 ? 6.833 -9.401 6.356 1.00 94.44 93 PHE A CA 1
ATOM 681 C C . PHE A 1 93 ? 7.660 -10.614 6.795 1.00 94.44 93 PHE A C 1
ATOM 683 O O . PHE A 1 93 ? 8.507 -11.084 6.042 1.00 94.44 93 PHE A O 1
ATOM 690 N N . ALA A 1 94 ? 7.386 -11.168 7.980 1.00 94.25 94 ALA A N 1
ATOM 691 C CA . ALA A 1 94 ? 8.062 -12.369 8.472 1.00 94.25 94 ALA A CA 1
ATOM 692 C C . ALA A 1 94 ? 7.759 -13.619 7.625 1.00 94.25 94 ALA A C 1
ATOM 694 O O . ALA A 1 94 ? 8.600 -14.507 7.518 1.00 94.25 94 ALA A O 1
ATOM 695 N N . MET A 1 95 ? 6.571 -13.686 7.019 1.00 93.62 95 MET A N 1
ATOM 696 C CA . MET A 1 95 ? 6.169 -14.761 6.105 1.00 93.62 95 MET A CA 1
ATOM 697 C C . MET A 1 95 ? 6.605 -14.522 4.652 1.00 93.62 95 MET A C 1
ATOM 699 O O . MET A 1 95 ? 6.529 -15.439 3.835 1.00 93.62 95 MET A O 1
ATOM 703 N N . ALA A 1 96 ? 7.018 -13.303 4.302 1.00 93.31 96 ALA A N 1
ATOM 704 C CA . ALA A 1 96 ? 7.324 -12.938 2.929 1.00 93.31 96 ALA A CA 1
ATOM 705 C C . ALA A 1 96 ? 8.648 -13.547 2.459 1.00 93.31 96 ALA A C 1
ATOM 707 O O . ALA A 1 96 ? 9.720 -13.243 2.989 1.00 93.31 96 ALA A O 1
ATOM 708 N N . GLY A 1 97 ? 8.566 -14.354 1.401 1.00 88.69 97 GLY A N 1
ATOM 709 C CA . GLY A 1 97 ? 9.734 -14.837 0.673 1.00 88.69 97 GLY A CA 1
ATOM 710 C C . GLY A 1 97 ? 10.414 -13.722 -0.124 1.00 88.69 97 GLY A C 1
ATOM 711 O O . GLY A 1 97 ? 9.763 -12.790 -0.598 1.00 88.69 97 GLY A O 1
ATOM 712 N N . ASN A 1 98 ? 11.731 -13.841 -0.289 1.00 86.12 98 ASN A N 1
ATOM 713 C CA . ASN A 1 98 ? 12.581 -12.920 -1.053 1.00 86.12 98 ASN A CA 1
ATOM 714 C C . ASN A 1 98 ? 13.014 -13.496 -2.416 1.00 86.12 98 ASN A C 1
ATOM 716 O O . ASN A 1 98 ? 13.960 -13.003 -3.032 1.00 86.12 98 ASN A O 1
ATOM 720 N N . GLU A 1 99 ? 12.346 -14.556 -2.868 1.00 84.00 99 GLU A N 1
ATOM 721 C CA . GLU A 1 99 ? 12.683 -15.272 -4.094 1.00 84.00 99 GLU A CA 1
ATOM 722 C C . GLU A 1 99 ? 12.532 -14.360 -5.316 1.00 84.00 99 GLU A C 1
ATOM 724 O O . GLU A 1 99 ? 11.498 -13.719 -5.512 1.00 84.00 99 GLU A O 1
ATOM 729 N N . VAL A 1 100 ? 13.565 -14.295 -6.157 1.00 78.06 100 VAL A N 1
ATOM 730 C CA . VAL A 1 100 ? 13.503 -13.602 -7.450 1.00 78.06 100 VAL A CA 1
ATOM 731 C C . VAL A 1 100 ? 13.314 -14.667 -8.520 1.00 78.06 100 VAL A C 1
ATOM 733 O O . VAL A 1 100 ? 14.252 -15.384 -8.869 1.00 78.06 100 VAL A O 1
ATOM 736 N N . LEU A 1 101 ? 12.080 -14.795 -9.005 1.00 75.00 101 LEU A N 1
ATOM 737 C CA . LEU A 1 101 ? 11.738 -15.748 -10.059 1.00 75.00 101 LEU A CA 1
ATOM 738 C C . LEU A 1 101 ? 12.537 -15.445 -11.338 1.00 75.00 101 LEU A C 1
ATOM 740 O O . LEU A 1 101 ? 12.827 -14.286 -11.637 1.00 75.00 101 LEU A O 1
ATOM 744 N N . GLU A 1 102 ? 12.857 -16.478 -12.121 1.00 70.19 102 GLU A N 1
ATOM 745 C CA . GLU A 1 102 ? 13.616 -16.347 -13.378 1.00 70.19 102 GLU A CA 1
ATOM 746 C C . GLU A 1 102 ? 12.975 -15.332 -14.340 1.00 70.19 102 GLU A C 1
ATOM 748 O O . GLU A 1 102 ? 13.670 -14.546 -14.979 1.00 70.19 102 GLU A O 1
ATOM 753 N N . SER A 1 103 ? 11.640 -15.273 -14.361 1.00 68.50 103 SER A N 1
ATOM 754 C CA . SER A 1 103 ? 10.854 -14.315 -15.147 1.00 68.50 103 SER A CA 1
ATOM 755 C C . SER A 1 103 ? 11.074 -12.850 -14.756 1.00 68.50 103 SER A C 1
ATOM 757 O O . SER A 1 103 ? 10.765 -11.960 -15.540 1.00 68.50 103 SER A O 1
ATOM 759 N N . TYR A 1 104 ? 11.595 -12.584 -13.554 1.00 64.00 104 TYR A N 1
ATOM 760 C CA . TYR A 1 104 ? 11.876 -11.237 -13.051 1.00 64.00 104 TYR A CA 1
ATOM 761 C C . TYR A 1 104 ? 13.341 -10.820 -13.219 1.00 64.00 104 TYR A C 1
ATOM 763 O O . TYR A 1 104 ? 13.694 -9.664 -12.964 1.00 64.00 104 TYR A O 1
ATOM 771 N N . ARG A 1 105 ? 14.205 -11.740 -13.670 1.00 64.06 105 ARG A N 1
ATOM 772 C CA . ARG A 1 105 ? 15.647 -11.501 -13.803 1.00 64.06 105 ARG A CA 1
ATOM 773 C C . ARG A 1 105 ? 15.956 -10.444 -14.873 1.00 64.06 105 ARG A C 1
ATOM 775 O O . ARG A 1 105 ? 16.862 -9.638 -14.686 1.00 64.06 105 ARG A O 1
ATOM 782 N N . SER A 1 106 ? 15.139 -10.376 -15.928 1.00 66.25 106 SER A N 1
ATOM 783 C CA . SER A 1 106 ? 15.178 -9.336 -16.972 1.00 66.25 106 SER A CA 1
ATOM 784 C C . SER A 1 106 ? 14.858 -7.927 -16.455 1.00 66.25 106 SER A C 1
ATOM 786 O O . SER A 1 106 ? 15.277 -6.944 -17.061 1.00 66.25 106 SER A O 1
ATOM 788 N N . TYR A 1 107 ? 14.173 -7.812 -15.313 1.00 68.94 107 TYR A N 1
ATOM 789 C CA . TYR A 1 107 ? 13.772 -6.537 -14.715 1.00 68.94 107 TYR A CA 1
ATOM 790 C C . TYR A 1 107 ? 14.728 -6.048 -13.614 1.00 68.94 107 TYR A C 1
ATOM 792 O O . TYR A 1 107 ? 14.388 -5.107 -12.901 1.00 68.94 107 TYR A O 1
ATOM 800 N N . ASN A 1 108 ? 15.908 -6.669 -13.441 1.00 70.25 108 ASN A N 1
ATOM 801 C CA . ASN A 1 108 ? 16.886 -6.316 -12.393 1.00 70.25 108 ASN A CA 1
ATOM 802 C C . ASN A 1 108 ? 16.264 -6.214 -10.981 1.00 70.25 108 ASN A C 1
ATOM 804 O O . ASN A 1 108 ? 16.641 -5.365 -10.171 1.00 70.25 108 ASN A O 1
ATOM 808 N N . THR A 1 109 ? 15.288 -7.074 -10.675 1.00 76.44 109 THR A N 1
ATOM 809 C CA . THR A 1 109 ? 14.620 -7.062 -9.368 1.00 76.44 109 THR A CA 1
ATOM 810 C C . THR A 1 109 ? 15.554 -7.603 -8.290 1.00 76.44 109 THR A C 1
ATOM 812 O O . THR A 1 109 ? 16.065 -8.717 -8.386 1.00 76.44 109 THR A O 1
ATOM 815 N N . THR A 1 110 ? 15.763 -6.819 -7.234 1.00 85.38 110 THR A N 1
ATOM 816 C CA . THR A 1 110 ? 16.552 -7.245 -6.072 1.00 85.38 110 THR A CA 1
ATOM 817 C C . THR A 1 110 ? 15.733 -8.158 -5.147 1.00 85.38 110 THR A C 1
ATOM 819 O O . THR A 1 110 ? 14.510 -8.002 -5.061 1.00 85.38 110 THR A O 1
ATOM 822 N N . PRO A 1 111 ? 16.372 -9.059 -4.374 1.00 85.75 111 PRO A N 1
ATOM 823 C CA . PRO A 1 111 ? 15.670 -9.875 -3.376 1.00 85.75 111 PRO A CA 1
ATOM 824 C C . PRO A 1 111 ? 14.856 -9.042 -2.376 1.00 85.75 111 PRO A C 1
ATOM 826 O O . PRO A 1 111 ? 13.763 -9.434 -1.979 1.00 85.75 111 PRO A O 1
ATOM 829 N N . ALA A 1 112 ? 15.353 -7.853 -2.017 1.00 87.44 112 ALA A N 1
ATOM 830 C CA . ALA A 1 112 ? 14.657 -6.925 -1.130 1.00 87.44 112 ALA A CA 1
ATOM 831 C C . ALA A 1 112 ? 13.359 -6.382 -1.753 1.00 87.44 112 ALA A C 1
ATOM 833 O O . ALA A 1 112 ? 12.321 -6.358 -1.096 1.00 87.44 112 ALA A O 1
ATOM 834 N N . GLN A 1 113 ? 13.391 -5.988 -3.031 1.00 86.31 113 GLN A N 1
ATOM 835 C CA . GLN A 1 113 ? 12.191 -5.543 -3.747 1.00 86.31 113 GLN A CA 1
ATOM 836 C C . GLN A 1 113 ? 11.169 -6.674 -3.878 1.00 86.31 113 GLN A C 1
ATOM 838 O O . GLN A 1 113 ? 9.987 -6.448 -3.624 1.00 86.31 113 GLN A O 1
ATOM 843 N N . SER A 1 114 ? 11.620 -7.892 -4.200 1.00 88.38 114 SER A N 1
ATOM 844 C CA . SER A 1 114 ? 10.739 -9.064 -4.250 1.00 88.38 114 SER A CA 1
ATOM 845 C C . SER A 1 114 ? 10.074 -9.322 -2.893 1.00 88.38 114 SER A C 1
ATOM 847 O O . SER A 1 114 ? 8.855 -9.455 -2.809 1.00 88.38 114 SER A O 1
ATOM 849 N N . GLN A 1 115 ? 10.844 -9.265 -1.802 1.00 91.56 115 GLN A N 1
ATOM 850 C CA . GLN A 1 115 ? 10.311 -9.445 -0.452 1.00 91.56 115 GLN A CA 1
ATOM 851 C C . GLN A 1 115 ? 9.263 -8.391 -0.076 1.00 91.56 115 GLN A C 1
ATOM 853 O O . GLN A 1 115 ? 8.252 -8.717 0.551 1.00 91.56 115 GLN A O 1
ATOM 858 N N . MET A 1 116 ? 9.459 -7.130 -0.470 1.00 90.75 116 MET A N 1
ATOM 859 C CA . MET A 1 116 ? 8.478 -6.067 -0.224 1.00 90.75 116 MET A CA 1
ATOM 860 C C . MET A 1 116 ? 7.167 -6.306 -0.980 1.00 90.75 116 MET A C 1
ATOM 862 O O . MET A 1 116 ? 6.090 -6.110 -0.415 1.00 90.75 116 MET A O 1
ATOM 866 N N . VAL A 1 117 ? 7.246 -6.767 -2.231 1.00 90.88 117 VAL A N 1
ATOM 867 C CA . VAL A 1 117 ? 6.065 -7.125 -3.030 1.00 90.88 117 VAL A CA 1
ATOM 868 C C . VAL A 1 117 ? 5.338 -8.313 -2.398 1.00 90.88 117 VAL A C 1
ATOM 870 O O . VAL A 1 117 ? 4.138 -8.220 -2.137 1.00 90.88 117 VAL A O 1
ATOM 873 N N . SER A 1 118 ? 6.067 -9.378 -2.050 1.00 91.94 118 SER A N 1
ATOM 874 C CA . SER A 1 118 ? 5.533 -10.547 -1.339 1.00 91.94 118 SER A CA 1
ATOM 875 C C . SER A 1 118 ? 4.847 -10.162 -0.026 1.00 91.94 118 SER A C 1
ATOM 877 O O . SER A 1 118 ? 3.744 -10.626 0.260 1.00 91.94 118 SER A O 1
ATOM 879 N N . THR A 1 119 ? 5.450 -9.254 0.746 1.00 95.25 119 THR A N 1
ATOM 880 C CA . THR A 1 119 ? 4.863 -8.722 1.985 1.00 95.25 119 THR A CA 1
ATOM 881 C C . THR A 1 119 ? 3.530 -8.033 1.717 1.00 95.25 119 THR A C 1
ATOM 883 O O . THR A 1 119 ? 2.556 -8.288 2.423 1.00 95.25 119 THR A O 1
ATOM 886 N N . GLY A 1 120 ? 3.469 -7.173 0.695 1.00 93.25 120 GLY A N 1
ATOM 887 C CA . GLY A 1 120 ? 2.247 -6.467 0.314 1.00 93.25 120 GLY A CA 1
ATOM 888 C C . GLY A 1 120 ? 1.121 -7.417 -0.096 1.00 93.25 120 GLY A C 1
ATOM 889 O O . GLY A 1 120 ? -0.019 -7.228 0.326 1.00 93.25 120 GLY A O 1
ATOM 890 N N . LEU A 1 121 ? 1.443 -8.467 -0.858 1.00 94.62 121 LEU A N 1
ATOM 891 C CA . LEU A 1 121 ? 0.496 -9.513 -1.255 1.00 94.62 121 LEU A CA 1
ATOM 892 C C . LEU A 1 121 ? -0.045 -10.290 -0.050 1.00 94.62 121 LEU A C 1
ATOM 894 O O . LEU A 1 121 ? -1.261 -10.396 0.108 1.00 94.62 121 LEU A O 1
ATOM 898 N N . ILE A 1 122 ? 0.831 -10.792 0.826 1.00 95.81 122 ILE A N 1
ATOM 899 C CA . ILE A 1 122 ? 0.416 -11.531 2.030 1.00 95.81 122 ILE A CA 1
ATOM 900 C C . ILE A 1 122 ? -0.448 -10.643 2.931 1.00 95.81 122 ILE A C 1
ATOM 902 O O . ILE A 1 122 ? -1.515 -11.070 3.377 1.00 95.81 122 ILE A O 1
ATOM 906 N N . LEU A 1 123 ? -0.032 -9.392 3.144 1.00 96.38 123 LEU A N 1
ATOM 907 C CA . LEU A 1 123 ? -0.785 -8.416 3.927 1.00 96.38 123 LEU A CA 1
ATOM 908 C C . LEU A 1 123 ? -2.176 -8.182 3.336 1.00 96.38 123 LEU A C 1
ATOM 910 O O . LEU A 1 123 ? -3.169 -8.215 4.063 1.00 96.38 123 LEU A O 1
ATOM 914 N N . PHE A 1 124 ? -2.264 -7.981 2.020 1.00 95.38 124 PHE A N 1
ATOM 915 C CA . PHE A 1 124 ? -3.536 -7.811 1.329 1.00 95.38 124 PHE A CA 1
ATOM 916 C C . PHE A 1 124 ? -4.450 -9.024 1.522 1.00 95.38 124 PHE A C 1
ATOM 918 O O . PHE A 1 124 ? -5.608 -8.848 1.893 1.00 95.38 124 PHE A O 1
ATOM 925 N N . TYR A 1 125 ? -3.943 -10.247 1.335 1.00 95.06 125 TYR A N 1
ATOM 926 C CA . TYR A 1 125 ? -4.751 -11.459 1.487 1.00 95.06 125 TYR A CA 1
ATOM 927 C C . TYR A 1 125 ? -5.218 -11.689 2.926 1.00 95.06 125 TYR A C 1
ATOM 929 O O . TYR A 1 125 ? -6.377 -12.052 3.130 1.00 95.06 125 TYR A O 1
ATOM 937 N N . LEU A 1 126 ? -4.370 -11.426 3.926 1.00 95.81 126 LEU A N 1
ATOM 938 C CA . LEU A 1 126 ? -4.762 -11.513 5.335 1.00 95.81 126 LEU A CA 1
ATOM 939 C C . LEU A 1 126 ? -5.868 -10.513 5.677 1.00 95.81 126 LEU A C 1
ATOM 941 O O . LEU A 1 126 ? -6.862 -10.879 6.305 1.00 95.81 126 LEU A O 1
ATOM 945 N N . LEU A 1 127 ? -5.723 -9.261 5.238 1.00 95.25 127 LEU A N 1
ATOM 946 C CA . LEU A 1 127 ? -6.731 -8.229 5.470 1.00 95.25 127 LEU A CA 1
ATOM 947 C C . LEU A 1 127 ? -8.027 -8.514 4.708 1.00 95.25 127 LEU A C 1
ATOM 949 O O . LEU A 1 127 ? -9.104 -8.336 5.269 1.00 95.25 127 LEU A O 1
ATOM 953 N N . ALA A 1 128 ? -7.944 -8.991 3.465 1.00 95.75 128 ALA A N 1
ATOM 954 C CA . ALA A 1 128 ? -9.109 -9.351 2.664 1.00 95.75 128 ALA A CA 1
ATOM 955 C C . ALA A 1 128 ? -9.884 -10.516 3.295 1.00 95.75 128 ALA A C 1
ATOM 957 O O . ALA A 1 128 ? -11.097 -10.418 3.479 1.00 95.75 128 ALA A O 1
ATOM 958 N N . ALA A 1 129 ? -9.192 -11.585 3.699 1.00 95.75 129 ALA A N 1
ATOM 959 C CA . ALA A 1 129 ? -9.809 -12.706 4.402 1.00 95.75 129 ALA A CA 1
ATOM 960 C C . ALA A 1 129 ? -10.434 -12.257 5.731 1.00 95.75 129 ALA A C 1
ATOM 962 O O . ALA A 1 129 ? -11.590 -12.577 6.012 1.00 95.75 129 ALA A O 1
ATOM 963 N N . GLY A 1 130 ? -9.711 -11.450 6.516 1.00 95.19 130 GLY A N 1
ATOM 964 C CA . GLY A 1 130 ? -10.223 -10.870 7.756 1.00 95.19 130 GLY A CA 1
ATOM 965 C C . GLY A 1 130 ? -11.471 -10.012 7.539 1.00 95.19 130 GLY A C 1
ATOM 966 O O . GLY A 1 130 ? -12.431 -10.125 8.298 1.00 95.19 130 GLY A O 1
ATOM 967 N N . ALA A 1 131 ? -11.502 -9.206 6.475 1.00 93.94 131 ALA A N 1
ATOM 968 C CA . ALA A 1 131 ? -12.652 -8.383 6.117 1.00 93.94 131 ALA A CA 1
ATOM 969 C C . ALA A 1 131 ? -13.872 -9.229 5.731 1.00 93.94 131 ALA A C 1
ATOM 971 O O . ALA A 1 131 ? -14.975 -8.943 6.195 1.00 93.94 131 ALA A O 1
ATOM 972 N N . VAL A 1 132 ? -13.686 -10.293 4.941 1.00 96.12 132 VAL A N 1
ATOM 973 C CA . VAL A 1 132 ? -14.768 -11.227 4.589 1.00 96.12 132 VAL A CA 1
ATOM 974 C C . VAL A 1 132 ? -15.322 -11.910 5.840 1.00 96.12 132 VAL A C 1
ATOM 976 O O . VAL A 1 132 ? -16.533 -11.906 6.048 1.00 96.12 132 VAL A O 1
ATOM 979 N N . ILE A 1 133 ? -14.455 -12.438 6.710 1.00 96.00 133 ILE A N 1
ATOM 980 C CA . ILE A 1 133 ? -14.867 -13.081 7.969 1.00 96.00 133 ILE A CA 1
ATOM 981 C C . ILE A 1 133 ? -15.636 -12.094 8.853 1.00 96.00 133 ILE A C 1
ATOM 983 O O . ILE A 1 133 ? -16.705 -12.428 9.364 1.00 96.00 133 ILE A O 1
ATOM 987 N N . ALA A 1 134 ? -15.127 -10.870 9.008 1.00 93.62 134 ALA A N 1
ATOM 988 C CA . ALA A 1 134 ? -15.776 -9.832 9.800 1.00 93.62 134 ALA A CA 1
ATOM 989 C C . ALA A 1 134 ? -17.146 -9.439 9.227 1.00 93.62 134 ALA A C 1
ATOM 991 O O . ALA A 1 134 ? -18.100 -9.268 9.986 1.00 93.62 134 ALA A O 1
ATOM 992 N N . ALA A 1 135 ? -17.264 -9.336 7.900 1.00 94.38 135 ALA A N 1
ATOM 993 C CA . ALA A 1 135 ? -18.525 -9.044 7.230 1.00 94.38 135 ALA A CA 1
ATOM 994 C C . ALA A 1 135 ? -19.557 -10.158 7.461 1.00 94.38 135 ALA A C 1
ATOM 996 O O . ALA A 1 135 ? -20.679 -9.874 7.875 1.00 94.38 135 ALA A O 1
ATOM 997 N N . VAL A 1 136 ? -19.167 -11.425 7.284 1.00 95.25 136 VAL A N 1
ATOM 998 C CA . VAL A 1 136 ? -20.049 -12.577 7.538 1.00 95.25 136 VAL A CA 1
ATOM 999 C C . VAL A 1 136 ? -20.467 -12.627 9.009 1.00 95.25 136 VAL A C 1
ATOM 1001 O O . VAL A 1 136 ? -21.653 -12.751 9.304 1.00 95.25 136 VAL A O 1
ATOM 1004 N N . TYR A 1 137 ? -19.524 -12.473 9.942 1.00 94.50 137 TYR A N 1
ATOM 1005 C CA . TYR A 1 137 ? -19.821 -12.451 11.375 1.00 94.50 137 TYR A CA 1
ATOM 1006 C C . TYR A 1 137 ? -20.777 -11.310 11.752 1.00 94.50 137 TYR A C 1
ATOM 1008 O O . TYR A 1 137 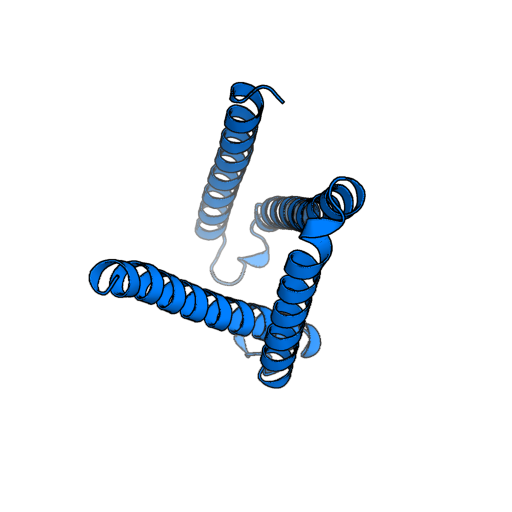? -21.691 -11.506 12.553 1.00 94.50 137 TYR A O 1
ATOM 1016 N N . SER A 1 138 ? -20.602 -10.126 11.160 1.00 93.81 138 SER A N 1
ATOM 1017 C CA . SER A 1 138 ? -21.491 -8.977 11.363 1.00 93.81 138 SER A CA 1
ATOM 1018 C C . SER A 1 138 ? -22.932 -9.295 10.959 1.00 93.81 138 SER A C 1
ATOM 1020 O O . SER A 1 138 ? -23.853 -8.988 11.710 1.00 93.81 138 SER A O 1
ATOM 1022 N N . GLU A 1 139 ? -23.150 -9.959 9.823 1.00 92.19 139 GLU A N 1
ATOM 1023 C CA . GLU A 1 139 ? -24.501 -10.333 9.386 1.00 92.19 139 GLU A CA 1
ATOM 1024 C C . GLU A 1 139 ? -25.095 -11.473 10.219 1.00 92.19 139 GLU A C 1
ATOM 1026 O O . GLU A 1 139 ? -26.243 -11.392 10.649 1.00 92.19 139 GLU A O 1
ATOM 1031 N N . VAL A 1 140 ? -24.306 -12.504 10.530 1.00 93.06 140 VAL A N 1
ATOM 1032 C CA . VAL A 1 140 ? -24.769 -13.645 11.333 1.00 93.06 140 VAL A CA 1
ATOM 1033 C C . VAL A 1 140 ? -25.104 -13.220 12.764 1.00 93.06 140 VAL A C 1
ATOM 1035 O O . VAL A 1 140 ? -26.147 -13.590 13.296 1.00 93.06 140 VAL A O 1
ATOM 1038 N N . SER A 1 141 ? -24.257 -12.403 13.394 1.00 90.62 141 SER A N 1
ATOM 1039 C CA . SER A 1 141 ? -24.475 -11.947 14.773 1.00 90.62 141 SER A CA 1
ATOM 1040 C C . SER A 1 141 ? -25.734 -11.096 14.937 1.00 90.62 141 SER A C 1
ATOM 1042 O O . SER A 1 141 ? -26.334 -11.150 16.004 1.00 90.62 141 SER A O 1
ATOM 1044 N N . LYS A 1 142 ? -26.176 -10.371 13.899 1.00 89.31 142 LYS A N 1
ATOM 1045 C CA . LYS A 1 142 ? -27.450 -9.628 13.901 1.00 89.31 142 LYS A CA 1
ATOM 1046 C C . LYS A 1 142 ? -28.682 -10.530 13.894 1.00 89.31 142 LYS A C 1
ATOM 1048 O O . LYS A 1 142 ? -29.735 -10.085 14.314 1.00 89.31 142 LYS A O 1
ATOM 1053 N N . ILE A 1 143 ? -28.576 -11.759 13.390 1.00 87.62 143 ILE A N 1
ATOM 1054 C CA . ILE A 1 143 ? -29.697 -12.714 13.370 1.00 87.62 143 ILE A CA 1
ATOM 1055 C C . ILE A 1 143 ? -29.905 -13.323 14.763 1.00 87.62 143 ILE A C 1
ATOM 1057 O O . ILE A 1 143 ? -31.022 -13.665 15.140 1.00 87.62 143 ILE A O 1
ATOM 1061 N N . PHE A 1 144 ? -28.825 -13.451 15.535 1.00 83.94 144 PHE A N 1
ATOM 1062 C CA . PHE A 1 144 ? -28.840 -14.011 16.887 1.00 83.94 144 PHE A CA 1
ATOM 1063 C C . PHE A 1 144 ? -28.998 -12.958 17.997 1.00 83.94 144 PHE A C 1
ATOM 1065 O O . PHE A 1 144 ? -28.931 -13.312 19.175 1.00 83.94 144 PHE A O 1
ATOM 1072 N N . LYS A 1 145 ? -29.180 -11.681 17.643 1.00 56.53 145 LYS A N 1
ATOM 1073 C CA . LYS A 1 145 ? -29.367 -10.561 18.571 1.00 56.53 145 LYS A CA 1
ATOM 1074 C C . LYS A 1 145 ? -30.684 -9.859 18.294 1.00 56.53 145 LYS A C 1
ATOM 1076 O O . LYS A 1 145 ? -31.321 -9.449 19.285 1.00 56.53 145 LYS A O 1
#

Sequence (145 aa):
MNSKAISILSYVIMGISVVLAVLFYIGAANTEVGEEAQNPFIQPIMVWCYGLAIAAVATTIIFPLVNIFKNPKGAKTVLVGIGILVLVAGISFAMAGNEVLESYRSYNTTPAQSQMVSTGLILFYLLAAGAVIAAVYSEVSKIFK

Radius of gyration: 20.38 Å; chains: 1; bounding box: 47×37×54 Å

Foldseek 3Di:
DPPVVVVVVVVVLVVVLVVLVVLLVVLCVPDDDVVSVPRPSPVVNVVSVVVVVVVVVVCVVVVLVVCCVVPVVCNVVVVVVVVVLVVLLVVLLVPFFLDQDPVCVVVVDGSVNSSVVSSVVSSVVVVVVVVVVVVVCVVVVVVVD

pLDDT: mean 88.19, std 8.34, range [56.53, 96.56]